Protein AF-A0A7J6R6H9-F1 (afdb_monomer_lite)

pLDDT: mean 94.04, std 6.54, range [59.06, 98.5]

Organism: Perkinsus olseni (NCBI:txid32597)

Radius of gyration: 13.79 Å; chains: 1; bounding box: 28×31×39 Å

InterPro domains:
  IPR044059 Cns1/TTC4, wheel domain [PF18972] (1-100)

Secondary structure (DSSP, 8-state):
-EEEEETTTTEEEEES---TTSBHHHHHHHH-SSTT-STT-TTS---TTSEEEEEEEE-TT-SS-EEEEEES-S-SBHHHHHTT---SSSEEEEEEETT-HHHHHHHHHHS-EEE----

Sequence (119 aa):
PILFLYDSVMQTDWQKSVREDVKLKQIAKDMFPNKGCVPWDTKKEFVYNNFQAYLECYAEESDDTVVMVKLNTLNIRLGKILKGRRLVGMAVFHLVPKTDVATIERFEDENRIEMFQEN

Foldseek 3Di:
DEKEAAQVQRDIDDDPDDDQQDFQLVVLCVVAVFFCPDVSNPVSQSHSQFWWKWKWFADPVDPVAIETETEPDSRDGNCQVCPPTHDDPHIYMYIYGNVPVVSVVVVPVVHHYDYDDRD

Structure (mmCIF, N/CA/C/O backbone):
data_AF-A0A7J6R6H9-F1
#
_entry.id   AF-A0A7J6R6H9-F1
#
loop_
_atom_site.group_PDB
_atom_site.id
_atom_site.type_symbol
_atom_site.label_atom_id
_atom_site.label_alt_id
_atom_site.label_comp_id
_atom_site.label_asym_id
_atom_site.label_entity_id
_atom_site.label_seq_id
_atom_site.pdbx_PDB_ins_code
_atom_site.Cartn_x
_atom_site.Cartn_y
_atom_site.Cartn_z
_atom_site.occupancy
_atom_site.B_iso_or_equiv
_atom_site.auth_seq_id
_atom_site.auth_comp_id
_atom_site.auth_asym_id
_atom_site.auth_atom_id
_atom_site.pdbx_PDB_model_num
ATOM 1 N N . PRO A 1 1 ? -10.931 -7.686 3.886 1.00 94.81 1 PRO A N 1
ATOM 2 C CA . PRO A 1 1 ? -10.570 -7.295 2.500 1.00 94.81 1 PRO A CA 1
ATOM 3 C C . PRO A 1 1 ? -9.503 -6.205 2.560 1.00 94.81 1 PRO A C 1
ATOM 5 O O . PRO A 1 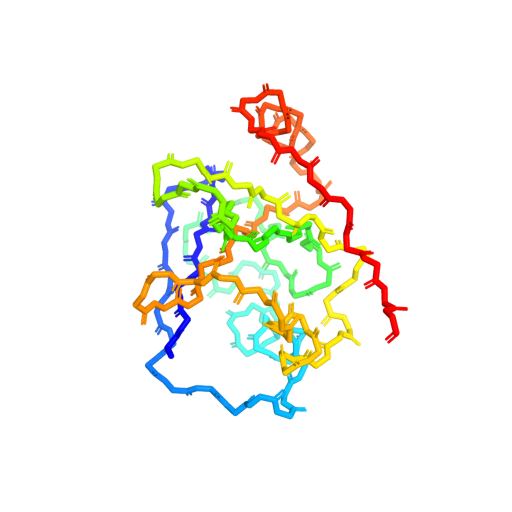1 ? -9.475 -5.472 3.548 1.00 94.81 1 PRO A O 1
ATOM 8 N N . ILE A 1 2 ? -8.641 -6.127 1.549 1.00 97.56 2 ILE A N 1
ATOM 9 C CA . ILE A 1 2 ? -7.609 -5.093 1.458 1.00 97.56 2 ILE A CA 1
ATOM 10 C C . ILE A 1 2 ? -7.647 -4.470 0.067 1.00 97.56 2 ILE A C 1
ATOM 12 O O . ILE A 1 2 ? -7.666 -5.199 -0.925 1.00 97.56 2 ILE A O 1
ATOM 16 N N . LEU A 1 3 ? -7.648 -3.144 0.005 1.00 98.06 3 LEU A N 1
ATOM 17 C CA . LEU A 1 3 ? -7.398 -2.376 -1.207 1.00 98.06 3 LEU A CA 1
ATOM 18 C C . LEU A 1 3 ? -5.978 -1.810 -1.145 1.00 98.06 3 LEU A C 1
ATOM 20 O O . LEU A 1 3 ? -5.588 -1.222 -0.138 1.00 98.06 3 LEU A O 1
ATOM 24 N N . PHE A 1 4 ? -5.208 -2.007 -2.206 1.00 98.31 4 PHE A N 1
ATOM 25 C CA . PHE A 1 4 ? -3.905 -1.388 -2.400 1.00 98.31 4 PHE A CA 1
ATOM 26 C C . PHE A 1 4 ? -4.033 -0.267 -3.421 1.00 98.31 4 PHE A C 1
ATOM 28 O O . PHE A 1 4 ? -4.574 -0.485 -4.503 1.00 98.31 4 PHE A O 1
ATOM 35 N N . LEU A 1 5 ? -3.532 0.912 -3.069 1.00 98.38 5 LEU A N 1
ATOM 36 C CA . LEU A 1 5 ? -3.465 2.089 -3.924 1.00 98.38 5 LEU A CA 1
ATOM 37 C C . LEU A 1 5 ? -1.999 2.364 -4.276 1.00 98.38 5 LEU A C 1
ATOM 39 O O . LEU A 1 5 ? -1.124 2.314 -3.410 1.00 98.38 5 LEU A O 1
ATOM 43 N N . TYR A 1 6 ? -1.735 2.619 -5.556 1.00 97.81 6 TYR A N 1
ATOM 44 C CA . TYR A 1 6 ? -0.407 2.908 -6.095 1.00 97.81 6 TYR A CA 1
ATOM 45 C C . TYR A 1 6 ? -0.361 4.359 -6.583 1.00 97.81 6 TYR A C 1
ATOM 47 O O . TYR A 1 6 ? -0.496 4.630 -7.781 1.00 97.81 6 TYR A O 1
ATOM 55 N N . ASP A 1 7 ? -0.201 5.299 -5.649 1.00 95.94 7 ASP A N 1
ATOM 56 C CA . ASP A 1 7 ? -0.406 6.739 -5.875 1.00 95.94 7 ASP A CA 1
ATOM 57 C C . ASP A 1 7 ? 0.487 7.333 -6.982 1.00 95.94 7 ASP A C 1
ATOM 59 O O . ASP A 1 7 ? 0.078 8.259 -7.682 1.00 95.94 7 ASP A O 1
ATOM 63 N N . SER A 1 8 ? 1.674 6.760 -7.213 1.00 94.50 8 SER A N 1
ATOM 64 C CA . SER A 1 8 ? 2.599 7.180 -8.280 1.00 94.50 8 SER A CA 1
ATOM 65 C C . SER A 1 8 ? 2.076 6.938 -9.700 1.00 94.50 8 SER A C 1
ATOM 67 O O . SER A 1 8 ? 2.564 7.548 -10.650 1.00 94.50 8 SER A O 1
ATOM 69 N N . VAL A 1 9 ? 1.148 5.992 -9.873 1.00 95.88 9 VAL A N 1
ATOM 70 C CA . VAL A 1 9 ? 0.752 5.465 -11.194 1.00 95.88 9 VAL A CA 1
ATOM 71 C C . VAL A 1 9 ? -0.760 5.307 -11.362 1.00 95.88 9 VAL A C 1
ATOM 73 O O . VAL A 1 9 ? -1.208 4.803 -12.391 1.00 95.88 9 VAL A O 1
ATOM 76 N N . MET A 1 10 ? -1.554 5.736 -10.374 1.00 94.50 10 MET A N 1
ATOM 77 C CA . MET A 1 10 ? -3.021 5.655 -10.387 1.00 94.50 10 MET A CA 1
ATOM 78 C C . MET A 1 10 ? -3.542 4.239 -10.692 1.00 94.50 10 MET A C 1
ATOM 80 O O . MET A 1 10 ? -4.483 4.056 -11.463 1.00 94.50 10 MET A O 1
ATOM 84 N N . GLN A 1 11 ? -2.899 3.226 -10.114 1.00 97.69 11 GLN A N 1
ATOM 85 C CA . GLN A 1 11 ? -3.328 1.829 -10.201 1.00 97.69 11 GLN A CA 1
ATOM 86 C C . GLN A 1 11 ? -3.793 1.335 -8.835 1.00 97.69 11 GLN A C 1
ATOM 88 O O . GLN A 1 11 ? -3.443 1.913 -7.803 1.00 97.69 11 GLN A O 1
ATOM 93 N N . THR A 1 12 ? -4.566 0.253 -8.833 1.00 97.56 12 THR A N 1
ATOM 94 C CA . THR A 1 12 ? -5.062 -0.371 -7.608 1.00 97.56 12 THR A CA 1
ATOM 95 C C . THR A 1 12 ? -5.074 -1.889 -7.732 1.00 97.56 12 THR A C 1
ATOM 97 O O . THR A 1 12 ? -5.206 -2.425 -8.830 1.00 97.56 12 THR A O 1
ATOM 100 N N . ASP A 1 13 ? -4.968 -2.577 -6.597 1.00 97.19 13 ASP A N 1
ATOM 101 C CA . ASP A 1 13 ? -5.179 -4.022 -6.498 1.00 97.19 13 ASP A CA 1
ATOM 102 C C . ASP A 1 13 ? -6.094 -4.348 -5.322 1.00 97.19 13 ASP A C 1
ATOM 104 O O . ASP A 1 13 ? -6.002 -3.757 -4.244 1.00 97.19 13 ASP A O 1
ATOM 108 N N . TRP A 1 14 ? -6.967 -5.335 -5.506 1.00 96.69 14 TRP A N 1
ATOM 109 C CA . TRP A 1 14 ? -7.906 -5.765 -4.476 1.00 96.69 14 TRP A CA 1
ATOM 110 C C . TRP A 1 14 ? -7.631 -7.195 -4.020 1.00 96.69 14 TRP A C 1
ATOM 112 O O . TRP A 1 14 ? -7.709 -8.150 -4.793 1.00 96.69 14 TRP A O 1
ATOM 122 N N . GLN A 1 15 ? -7.386 -7.355 -2.721 1.00 96.44 15 GLN A N 1
ATOM 123 C CA . GLN A 1 15 ? -7.283 -8.650 -2.063 1.00 96.44 15 GLN A CA 1
ATOM 124 C C . GLN A 1 15 ? -8.576 -8.946 -1.302 1.00 96.44 15 GLN A C 1
ATOM 126 O O . GLN A 1 15 ? -8.837 -8.415 -0.215 1.00 96.44 15 GLN A O 1
ATOM 131 N N . LYS A 1 16 ? -9.391 -9.846 -1.863 1.00 94.69 16 LYS A N 1
ATOM 132 C CA . LYS A 1 16 ? -10.708 -10.207 -1.315 1.00 94.69 16 LYS A CA 1
ATOM 133 C C . LYS A 1 16 ? -10.634 -10.689 0.136 1.00 94.69 16 LYS A C 1
ATOM 135 O O . LYS A 1 16 ? -11.441 -10.274 0.967 1.00 94.69 16 LYS A O 1
ATOM 140 N N . SER A 1 17 ? -9.673 -11.557 0.444 1.00 94.88 17 SER A N 1
ATOM 141 C CA . SER A 1 17 ? -9.519 -12.160 1.766 1.00 94.88 17 SER A CA 1
ATOM 142 C C . SER A 1 17 ? -8.052 -12.422 2.067 1.00 94.88 17 SER A C 1
ATOM 144 O O . SER A 1 17 ? -7.389 -13.145 1.330 1.00 94.88 17 SER A O 1
ATOM 146 N N . VAL A 1 18 ? -7.566 -11.865 3.174 1.00 95.31 18 VAL A N 1
ATOM 147 C CA . VAL A 1 18 ? -6.197 -12.058 3.655 1.00 95.31 18 VAL A CA 1
ATOM 148 C C . VAL A 1 18 ? -6.253 -12.373 5.140 1.00 95.31 18 VAL A C 1
ATOM 150 O O . VAL A 1 18 ? -7.009 -11.749 5.881 1.00 95.31 18 VAL A O 1
ATOM 153 N N . ARG A 1 19 ? -5.464 -13.357 5.572 1.00 96.38 19 ARG A N 1
ATOM 154 C CA . ARG A 1 19 ? -5.372 -13.726 6.984 1.00 96.38 19 ARG A CA 1
ATOM 155 C C . ARG A 1 19 ? -4.530 -12.703 7.743 1.00 96.38 19 ARG A C 1
ATOM 157 O O . ARG A 1 19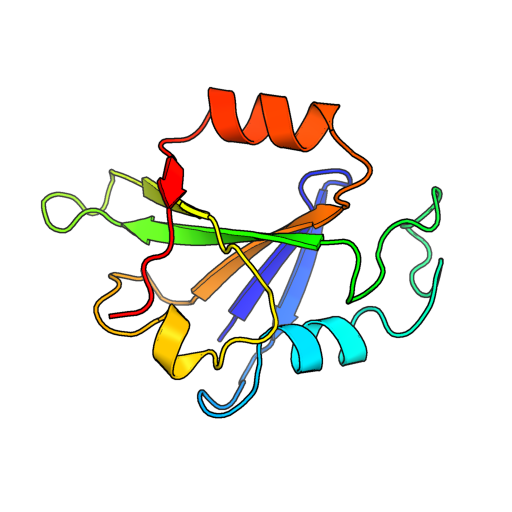 ? -3.486 -12.270 7.261 1.00 96.38 19 ARG A O 1
ATOM 164 N N . GLU A 1 20 ? -4.948 -12.360 8.954 1.00 95.50 20 GLU A N 1
ATOM 165 C CA . GLU A 1 20 ? -4.265 -11.357 9.780 1.00 95.50 20 GLU A CA 1
ATOM 166 C C . GLU A 1 20 ? -2.874 -11.795 10.280 1.00 95.50 20 GLU A C 1
ATOM 168 O O . GLU A 1 20 ? -2.043 -10.959 10.641 1.00 95.50 20 GLU A O 1
ATOM 173 N N . ASP A 1 21 ? -2.589 -13.099 10.291 1.00 97.25 21 ASP A N 1
ATOM 174 C CA . ASP A 1 21 ? -1.294 -13.660 10.692 1.00 97.25 21 ASP A CA 1
ATOM 175 C C . ASP A 1 21 ? -0.192 -13.473 9.632 1.00 97.25 21 ASP A C 1
ATOM 177 O O . ASP A 1 21 ? 0.998 -13.630 9.938 1.00 97.25 21 ASP A O 1
ATOM 181 N N . VAL A 1 22 ? -0.576 -13.101 8.407 1.00 97.31 22 VAL A N 1
ATOM 182 C CA . VAL A 1 22 ? 0.316 -12.844 7.273 1.00 97.31 22 VAL A CA 1
ATOM 183 C C . VAL A 1 22 ? 0.997 -11.488 7.432 1.00 97.31 22 VAL A C 1
ATOM 185 O O . VAL A 1 22 ? 0.421 -10.515 7.924 1.00 97.31 22 VAL A O 1
ATOM 188 N N . LYS A 1 23 ? 2.263 -11.414 7.015 1.00 97.75 23 LYS A N 1
ATOM 189 C CA . LYS A 1 23 ? 3.007 -10.150 6.986 1.00 97.75 23 LYS A CA 1
ATOM 190 C C . LYS A 1 23 ? 2.663 -9.348 5.741 1.00 97.75 23 LYS A C 1
ATOM 192 O O . LYS A 1 23 ? 2.616 -9.917 4.654 1.00 97.75 23 LYS A O 1
ATOM 197 N N . LEU A 1 24 ? 2.577 -8.025 5.860 1.00 97.31 24 LEU A N 1
ATOM 198 C CA . LEU A 1 24 ? 2.331 -7.153 4.706 1.00 97.31 24 LEU A CA 1
ATOM 199 C C . LEU A 1 24 ? 3.370 -7.364 3.585 1.00 97.31 24 LEU A C 1
ATOM 201 O O . LEU A 1 24 ? 3.027 -7.421 2.408 1.00 97.31 24 LEU A O 1
ATOM 205 N N . LYS A 1 25 ? 4.633 -7.616 3.954 1.00 97.62 25 LYS A N 1
ATOM 206 C CA . LYS A 1 25 ? 5.721 -7.966 3.027 1.00 97.62 25 LYS A CA 1
ATOM 207 C C . LYS A 1 25 ? 5.456 -9.234 2.208 1.00 97.62 25 LYS A C 1
ATOM 209 O O . LYS A 1 25 ? 5.940 -9.319 1.087 1.00 97.62 25 LYS A O 1
ATOM 214 N N . GLN A 1 26 ? 4.764 -10.230 2.766 1.00 97.75 26 GLN A N 1
ATOM 215 C CA . GLN A 1 26 ? 4.442 -11.466 2.039 1.00 97.75 26 GLN A CA 1
ATOM 216 C C . GLN A 1 26 ? 3.430 -11.169 0.932 1.00 97.75 26 GLN A C 1
ATOM 218 O O . GLN A 1 26 ? 3.686 -11.510 -0.212 1.00 97.75 26 GLN A O 1
ATOM 223 N N . ILE A 1 27 ? 2.385 -10.403 1.245 1.00 97.00 27 ILE A N 1
ATOM 224 C CA . ILE A 1 27 ? 1.374 -9.969 0.269 1.00 97.00 27 ILE A CA 1
ATOM 225 C C . ILE A 1 27 ? 2.029 -9.129 -0.833 1.00 97.00 27 ILE A C 1
ATOM 227 O O . ILE A 1 27 ? 1.837 -9.388 -2.015 1.00 97.00 27 ILE A O 1
ATOM 231 N N . ALA A 1 28 ? 2.877 -8.167 -0.454 1.00 97.00 28 ALA A N 1
ATOM 232 C CA . ALA A 1 28 ? 3.619 -7.353 -1.415 1.00 97.00 28 ALA A CA 1
ATOM 233 C C . ALA A 1 28 ? 4.558 -8.189 -2.300 1.00 97.00 28 ALA A C 1
ATOM 235 O O . ALA A 1 28 ? 4.772 -7.835 -3.453 1.00 97.00 28 ALA A O 1
ATOM 236 N N . LYS A 1 29 ? 5.121 -9.290 -1.783 1.00 97.31 29 LYS A N 1
ATOM 237 C CA . LYS A 1 29 ? 5.961 -10.216 -2.556 1.00 97.31 29 LYS A CA 1
ATOM 238 C C . LYS A 1 29 ? 5.150 -11.018 -3.564 1.00 97.31 29 LYS A C 1
ATOM 240 O O . LYS A 1 29 ? 5.653 -11.252 -4.656 1.00 97.31 29 LYS A O 1
ATOM 245 N N . ASP A 1 30 ? 3.932 -11.404 -3.211 1.00 95.94 30 ASP A N 1
ATOM 246 C CA . ASP A 1 30 ? 3.044 -12.128 -4.118 1.00 95.94 30 ASP A CA 1
ATOM 247 C C . ASP A 1 30 ? 2.559 -11.216 -5.260 1.00 95.94 30 ASP A C 1
ATOM 249 O O . ASP A 1 30 ? 2.499 -11.658 -6.404 1.00 95.94 30 ASP A O 1
ATOM 253 N N . MET A 1 31 ? 2.297 -9.932 -4.975 1.00 96.06 31 MET A N 1
ATOM 254 C CA . MET A 1 31 ? 1.903 -8.933 -5.985 1.00 96.06 31 MET A CA 1
ATOM 255 C C . MET A 1 31 ? 3.089 -8.435 -6.832 1.00 96.06 31 MET A C 1
ATOM 257 O O . MET A 1 31 ? 2.963 -8.286 -8.043 1.00 96.06 31 MET A O 1
ATOM 261 N N . PHE A 1 32 ? 4.254 -8.208 -6.211 1.00 97.06 32 PHE A N 1
ATOM 262 C CA . PHE A 1 32 ? 5.443 -7.619 -6.844 1.00 97.06 32 PHE A CA 1
ATOM 263 C C . PHE A 1 32 ? 6.719 -8.446 -6.596 1.00 97.06 32 PHE A C 1
ATOM 265 O O . PHE A 1 32 ? 7.645 -7.986 -5.906 1.00 97.06 32 PHE A O 1
ATOM 272 N N . PRO A 1 33 ? 6.802 -9.680 -7.136 1.00 95.31 33 PRO A N 1
ATOM 273 C CA . PRO A 1 33 ? 7.904 -10.605 -6.858 1.00 95.31 33 PRO A CA 1
ATOM 274 C C . PRO A 1 33 ? 9.243 -10.151 -7.453 1.00 95.31 33 PRO A C 1
ATOM 276 O O . PRO A 1 33 ? 10.303 -10.420 -6.880 1.00 95.31 33 PRO A O 1
ATOM 279 N N . ASN A 1 34 ? 9.206 -9.450 -8.588 1.00 93.81 34 ASN A N 1
ATOM 280 C CA . ASN A 1 34 ? 10.375 -8.956 -9.307 1.00 93.81 34 ASN A CA 1
ATOM 281 C C . ASN A 1 34 ? 10.080 -7.629 -10.018 1.00 93.81 34 ASN A C 1
ATOM 283 O O . ASN A 1 34 ? 8.932 -7.269 -10.259 1.00 93.81 34 ASN A O 1
ATOM 287 N N . LYS A 1 35 ? 11.152 -6.925 -10.389 1.00 93.44 35 LYS A N 1
ATOM 288 C CA . LYS A 1 35 ? 11.106 -5.663 -11.139 1.00 93.44 35 LYS A CA 1
ATOM 289 C C . LYS A 1 35 ? 10.329 -5.807 -12.448 1.00 93.44 35 LYS A C 1
ATOM 291 O O . LYS A 1 35 ? 10.598 -6.752 -13.194 1.00 93.44 35 LYS A O 1
ATOM 296 N N . GLY A 1 36 ? 9.438 -4.854 -12.738 1.00 91.75 36 GLY A N 1
ATOM 297 C CA . GLY A 1 36 ? 8.679 -4.805 -13.992 1.00 91.75 36 GLY A CA 1
ATOM 298 C C . GLY A 1 36 ? 7.763 -6.011 -14.212 1.00 91.75 36 GLY A C 1
ATOM 299 O O . GLY A 1 36 ? 7.547 -6.404 -15.355 1.00 91.75 36 GLY A O 1
ATOM 300 N N . CYS A 1 37 ? 7.282 -6.646 -13.137 1.00 94.31 37 CYS A N 1
ATOM 301 C CA . CYS A 1 37 ? 6.354 -7.778 -13.226 1.00 94.31 37 CYS A CA 1
ATOM 302 C C . CYS A 1 37 ? 4.957 -7.379 -13.730 1.00 94.31 37 CYS A C 1
ATOM 304 O O . CYS A 1 37 ? 4.220 -8.236 -14.211 1.00 94.31 37 CYS A O 1
ATOM 306 N N . VAL A 1 38 ? 4.619 -6.090 -13.665 1.00 94.12 38 VAL A N 1
ATOM 307 C CA . VAL A 1 38 ? 3.364 -5.516 -14.157 1.00 94.12 38 VAL A CA 1
ATOM 308 C C . VAL A 1 38 ? 3.641 -4.535 -15.303 1.00 94.12 38 VAL A C 1
ATOM 310 O O . VAL A 1 38 ? 4.637 -3.809 -15.263 1.00 94.12 38 VAL A O 1
ATOM 313 N N . PRO A 1 39 ? 2.780 -4.478 -16.33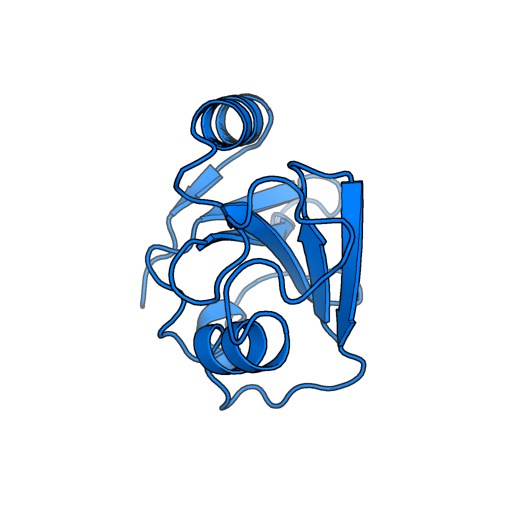5 1.00 95.06 39 PRO A N 1
ATOM 314 C CA . PRO A 1 39 ? 3.046 -3.705 -17.553 1.00 95.06 39 PRO A CA 1
ATOM 315 C C . PRO A 1 39 ? 3.033 -2.187 -17.333 1.00 95.06 39 PRO A C 1
ATOM 317 O O . PRO A 1 39 ? 3.647 -1.450 -18.101 1.00 95.06 39 PRO A O 1
ATOM 320 N N . TRP A 1 40 ? 2.345 -1.716 -16.293 1.00 95.44 40 TRP A N 1
ATOM 321 C CA . TRP A 1 40 ? 2.262 -0.299 -15.944 1.00 95.44 40 TRP A CA 1
ATOM 322 C C . TRP A 1 40 ? 3.476 0.205 -15.141 1.00 95.44 40 TRP A C 1
ATOM 324 O O . TRP A 1 40 ? 3.688 1.413 -15.055 1.00 95.44 40 TRP A O 1
ATOM 334 N N . ASP A 1 41 ? 4.319 -0.687 -14.604 1.00 95.38 41 ASP A N 1
ATOM 335 C CA . ASP A 1 41 ? 5.556 -0.334 -13.891 1.00 95.38 41 ASP A CA 1
ATOM 336 C C . ASP A 1 41 ? 6.696 -0.044 -14.884 1.00 95.38 41 ASP A C 1
ATOM 338 O O . ASP A 1 41 ? 7.669 -0.791 -15.023 1.00 95.38 41 ASP A O 1
ATOM 342 N N . THR A 1 42 ? 6.563 1.065 -15.612 1.00 93.38 42 THR A N 1
ATOM 343 C CA . THR A 1 42 ? 7.521 1.479 -16.652 1.00 93.38 42 THR A CA 1
ATOM 344 C C . THR A 1 42 ? 8.919 1.766 -16.093 1.00 93.38 42 THR A C 1
ATOM 346 O O . THR A 1 42 ? 9.917 1.493 -16.764 1.00 93.38 42 THR A O 1
ATOM 349 N N . LYS A 1 43 ? 9.004 2.260 -14.850 1.00 94.38 43 LYS A N 1
ATOM 350 C CA . LYS A 1 43 ? 10.264 2.557 -14.146 1.00 94.38 43 LYS A CA 1
ATOM 351 C C . LYS A 1 43 ? 10.884 1.333 -13.459 1.00 94.38 43 LYS A C 1
ATOM 353 O O . LYS A 1 43 ? 12.054 1.381 -13.080 1.00 94.38 43 LYS A O 1
ATOM 358 N N . LYS A 1 44 ? 10.152 0.218 -13.359 1.00 95.81 44 LYS A N 1
ATOM 359 C CA . LYS A 1 44 ? 10.583 -1.036 -12.718 1.00 95.81 44 LYS A CA 1
ATOM 360 C C . LYS A 1 44 ? 10.879 -0.882 -11.218 1.00 95.81 44 LYS A C 1
ATOM 362 O O . LYS A 1 44 ? 11.821 -1.496 -10.701 1.00 95.81 44 LYS A O 1
ATOM 367 N N . GLU A 1 45 ? 10.107 -0.040 -10.537 1.00 95.69 45 GLU A N 1
ATOM 368 C CA . GLU A 1 45 ? 10.317 0.360 -9.138 1.00 95.69 45 GLU A CA 1
ATOM 369 C C . GLU A 1 45 ? 9.399 -0.374 -8.156 1.00 95.69 45 GLU A C 1
ATOM 371 O O . GLU A 1 45 ? 9.696 -0.420 -6.957 1.00 95.69 45 GLU A O 1
ATOM 376 N N . PHE A 1 46 ? 8.326 -0.997 -8.650 1.00 96.50 46 PHE A N 1
ATOM 377 C CA . PHE A 1 46 ? 7.365 -1.727 -7.831 1.00 96.50 46 PHE A CA 1
ATOM 378 C C . PHE A 1 46 ? 7.918 -3.115 -7.501 1.00 96.50 46 PHE A C 1
ATOM 380 O O . PHE A 1 46 ? 7.785 -4.082 -8.250 1.00 96.50 46 PHE A O 1
ATOM 387 N N . VAL A 1 47 ? 8.595 -3.201 -6.355 1.00 95.50 47 VAL A N 1
ATOM 388 C CA . VAL A 1 47 ? 9.182 -4.430 -5.808 1.00 95.50 47 VAL A CA 1
ATOM 389 C C . VAL A 1 47 ? 8.871 -4.492 -4.322 1.00 95.50 47 VAL A C 1
ATOM 391 O O . VAL A 1 47 ? 9.005 -3.498 -3.616 1.00 95.50 47 VAL A O 1
ATOM 394 N N . TYR A 1 48 ? 8.525 -5.671 -3.809 1.00 94.31 48 TYR A N 1
ATOM 395 C CA . TYR A 1 48 ? 8.064 -5.884 -2.428 1.00 94.31 48 TYR A CA 1
ATOM 396 C C . TYR A 1 48 ? 8.953 -5.338 -1.293 1.00 94.31 48 TYR A C 1
ATOM 398 O O . TYR A 1 48 ? 8.505 -5.235 -0.151 1.00 94.31 48 TYR A O 1
ATOM 406 N N . ASN A 1 49 ? 10.232 -5.058 -1.549 1.00 93.25 49 ASN A N 1
ATOM 407 C CA . ASN A 1 49 ? 11.168 -4.484 -0.579 1.00 93.25 49 ASN A CA 1
ATOM 408 C C . ASN A 1 49 ? 11.392 -2.971 -0.763 1.00 93.25 49 ASN A C 1
ATOM 410 O O . ASN A 1 49 ? 12.101 -2.372 0.046 1.00 93.25 49 ASN A O 1
ATOM 414 N N . ASN A 1 50 ? 10.783 -2.371 -1.783 1.00 95.50 50 ASN A N 1
ATOM 415 C CA . ASN A 1 50 ? 10.963 -0.987 -2.200 1.00 95.50 50 ASN A CA 1
ATOM 416 C C . ASN A 1 50 ? 9.714 -0.128 -1.962 1.00 95.50 50 ASN A C 1
ATOM 418 O O . ASN A 1 50 ? 9.502 0.826 -2.688 1.00 95.50 50 ASN A O 1
ATOM 422 N N . PHE A 1 51 ? 8.885 -0.423 -0.959 1.00 97.50 51 PHE A N 1
ATOM 423 C CA . PHE A 1 51 ? 7.694 0.385 -0.672 1.00 97.50 51 PHE A CA 1
ATOM 424 C C . PHE A 1 51 ? 7.808 1.149 0.644 1.00 97.50 51 PHE A C 1
ATOM 426 O O . PHE A 1 51 ? 8.219 0.588 1.667 1.00 97.50 51 PHE A O 1
ATOM 433 N N . GLN A 1 52 ? 7.404 2.413 0.613 1.00 98.06 52 GLN A N 1
ATOM 434 C CA . GLN A 1 52 ? 6.838 3.112 1.754 1.00 98.06 52 GLN A CA 1
ATOM 435 C C . GLN A 1 52 ? 5.336 2.809 1.776 1.00 98.06 52 GLN A C 1
ATOM 437 O O . GLN A 1 52 ? 4.680 2.847 0.736 1.00 98.06 52 GLN A O 1
ATOM 442 N N . ALA A 1 53 ? 4.810 2.449 2.945 1.00 98.25 53 ALA A N 1
ATOM 443 C CA . ALA A 1 53 ? 3.403 2.104 3.103 1.00 98.25 53 ALA A CA 1
ATOM 444 C C . ALA A 1 53 ? 2.718 3.003 4.123 1.00 98.25 53 ALA A C 1
ATOM 446 O O . ALA A 1 53 ? 3.312 3.328 5.157 1.00 98.25 53 ALA A O 1
ATOM 447 N N . TYR A 1 54 ? 1.459 3.317 3.846 1.00 98.38 54 TYR A N 1
ATOM 448 C CA . TYR A 1 54 ? 0.556 4.022 4.745 1.00 98.38 54 TYR A CA 1
ATOM 449 C C . TYR A 1 54 ? -0.752 3.243 4.834 1.00 98.38 54 TYR A C 1
ATOM 451 O O . TYR A 1 54 ? -1.234 2.738 3.822 1.00 98.38 54 TYR A O 1
ATOM 459 N N . LEU A 1 55 ? -1.301 3.114 6.037 1.00 98.00 55 LEU A N 1
ATOM 460 C CA . LEU A 1 55 ? -2.650 2.598 6.255 1.00 98.00 55 LEU A CA 1
ATOM 461 C C . LEU A 1 55 ? -3.604 3.777 6.433 1.00 98.00 55 LEU A C 1
ATOM 463 O O . LEU A 1 55 ? -3.406 4.579 7.345 1.00 98.00 55 LEU A O 1
ATOM 467 N N . GLU A 1 56 ? -4.656 3.830 5.625 1.00 96.94 56 GLU A N 1
ATOM 468 C CA . GLU A 1 56 ? -5.761 4.764 5.828 1.00 96.94 56 GLU A CA 1
ATOM 469 C C . GLU A 1 56 ? -6.563 4.352 7.071 1.00 96.94 56 GLU A C 1
ATOM 471 O O . GLU A 1 56 ? -7.067 3.228 7.166 1.00 96.94 56 GLU A O 1
ATOM 476 N N . CYS A 1 57 ? -6.644 5.251 8.047 1.00 94.94 57 CYS A N 1
ATOM 477 C CA . CYS A 1 57 ? -7.434 5.104 9.265 1.00 94.94 57 CYS A CA 1
ATOM 478 C C . CYS A 1 57 ? -8.374 6.296 9.429 1.00 94.94 57 CYS A C 1
ATOM 480 O O . CYS A 1 57 ? -8.166 7.355 8.844 1.00 94.94 57 CYS A O 1
ATOM 482 N N . TYR A 1 58 ? -9.363 6.141 10.301 1.00 90.69 58 TYR A N 1
ATOM 483 C CA . TYR A 1 58 ? -10.305 7.200 10.647 1.00 90.69 58 TYR A CA 1
ATOM 484 C C . TYR A 1 58 ? -10.116 7.608 12.105 1.00 90.69 58 TYR A C 1
ATOM 486 O O . TYR A 1 58 ? -9.847 6.760 12.963 1.00 90.69 58 TYR A O 1
ATOM 494 N N . ALA A 1 59 ? -10.237 8.902 12.396 1.00 83.38 59 ALA A N 1
ATOM 495 C CA . ALA A 1 59 ? -10.153 9.400 13.762 1.00 83.38 59 ALA A CA 1
ATOM 496 C C . ALA A 1 59 ? -11.289 8.822 14.631 1.00 83.38 59 ALA A C 1
ATOM 498 O O . ALA A 1 59 ? -12.403 8.568 14.169 1.00 83.38 59 ALA A O 1
ATOM 499 N N . GLU A 1 60 ? -11.035 8.625 15.926 1.00 74.56 60 GLU A N 1
ATOM 500 C CA . GLU A 1 60 ? -12.081 8.153 16.847 1.00 74.56 60 GLU A CA 1
ATOM 501 C C . GLU A 1 60 ? -13.248 9.149 16.939 1.00 74.56 60 GLU A C 1
ATOM 503 O O . GLU A 1 60 ? -14.407 8.750 17.039 1.00 74.56 60 GLU A O 1
ATOM 508 N N . GLU A 1 61 ? -12.945 10.441 16.821 1.00 73.06 61 GLU A N 1
ATOM 509 C CA . GLU A 1 61 ? -13.905 11.534 16.987 1.00 73.06 61 GLU A CA 1
ATOM 510 C C . GLU A 1 61 ? -14.750 11.821 15.732 1.00 73.06 61 GLU A C 1
ATOM 512 O O . GLU A 1 61 ? -15.756 12.519 15.832 1.00 73.06 61 GLU A O 1
ATOM 517 N N . SER A 1 62 ? -14.370 11.308 14.553 1.00 74.12 62 SER A N 1
ATOM 518 C CA . SER A 1 62 ? -15.057 11.609 13.289 1.00 74.12 62 SER A CA 1
ATOM 519 C C . SER A 1 62 ? -14.798 10.552 12.213 1.00 74.12 62 SER A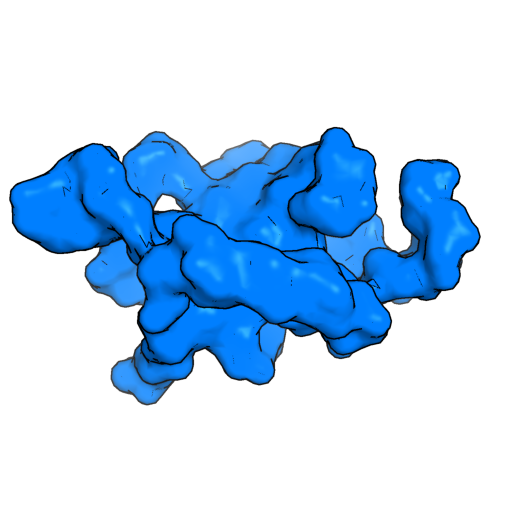 C 1
ATOM 521 O O . SER A 1 62 ? -13.651 10.178 11.974 1.00 74.12 62 SER A O 1
ATOM 523 N N . ASP A 1 63 ? -15.861 10.136 11.517 1.00 69.19 63 ASP A N 1
ATOM 524 C CA . ASP A 1 63 ? -15.779 9.304 10.305 1.00 69.19 63 ASP A CA 1
ATOM 525 C C . ASP A 1 63 ? -15.307 10.085 9.065 1.00 69.19 63 ASP A C 1
ATOM 527 O O . ASP A 1 63 ? -14.975 9.474 8.057 1.00 69.19 63 ASP A O 1
ATOM 531 N N . ASP A 1 64 ? -15.230 11.416 9.134 1.00 77.81 64 ASP A N 1
ATOM 532 C CA . ASP A 1 64 ? -14.782 12.250 8.011 1.00 77.81 64 ASP A CA 1
ATOM 533 C C . ASP A 1 64 ? -13.290 12.605 8.104 1.00 77.81 64 ASP A C 1
ATOM 535 O O . ASP A 1 64 ? -12.682 13.067 7.137 1.00 77.81 64 ASP A O 1
ATOM 539 N N . THR A 1 65 ? -12.673 12.400 9.273 1.00 85.06 65 THR A N 1
ATOM 540 C CA . THR A 1 65 ? -11.266 12.749 9.492 1.00 85.06 65 THR A CA 1
ATOM 541 C C . THR A 1 65 ? -10.377 11.541 9.234 1.00 85.06 65 THR A C 1
ATOM 543 O O . THR A 1 65 ? -10.204 10.682 10.102 1.00 85.06 65 THR A O 1
ATOM 546 N N . VAL A 1 66 ? -9.770 11.513 8.050 1.00 91.88 66 VAL A N 1
ATOM 547 C CA . VAL A 1 66 ? -8.794 10.494 7.650 1.00 91.88 66 VAL A CA 1
ATOM 548 C C . VAL A 1 66 ? -7.411 10.798 8.235 1.00 91.88 66 VAL A C 1
ATOM 550 O O . VAL A 1 66 ? -6.957 11.943 8.277 1.00 91.88 66 VAL A O 1
ATOM 553 N N . VAL A 1 67 ? -6.730 9.748 8.686 1.00 94.44 67 VAL A N 1
ATOM 554 C CA . VAL A 1 67 ? -5.358 9.768 9.191 1.00 94.44 67 VAL A CA 1
ATOM 555 C C . VAL A 1 67 ? -4.562 8.664 8.506 1.00 94.44 67 VAL A C 1
ATOM 557 O O . VAL A 1 67 ? -4.968 7.502 8.506 1.00 94.44 67 VAL A O 1
ATOM 560 N N . MET A 1 68 ? -3.394 9.008 7.971 1.00 96.94 68 MET A N 1
ATOM 561 C CA . MET A 1 68 ? -2.506 8.062 7.302 1.00 96.94 68 MET A CA 1
ATOM 562 C C . MET A 1 68 ? -1.455 7.541 8.279 1.00 96.94 68 MET A C 1
ATOM 564 O O . MET A 1 68 ? -0.546 8.260 8.695 1.00 96.94 68 MET A O 1
ATOM 568 N N . VAL A 1 69 ? -1.544 6.262 8.634 1.00 97.06 69 VAL A N 1
ATOM 569 C CA . VAL A 1 69 ? -0.578 5.616 9.527 1.00 97.06 69 VAL A CA 1
ATOM 570 C C . VAL A 1 69 ? 0.612 5.114 8.712 1.00 97.06 69 VAL A C 1
ATOM 572 O O . VAL A 1 69 ? 0.544 4.069 8.061 1.00 97.06 69 VAL A O 1
ATOM 575 N N . LYS A 1 70 ? 1.724 5.848 8.763 1.00 97.88 70 LYS A N 1
ATOM 576 C CA . LYS A 1 70 ? 2.985 5.510 8.099 1.00 97.88 70 LYS A CA 1
ATOM 577 C C . LYS A 1 70 ? 3.632 4.295 8.755 1.00 97.88 70 LYS A C 1
ATOM 579 O O . LYS A 1 70 ? 3.938 4.292 9.950 1.00 97.88 70 LYS A O 1
ATOM 584 N N . LEU A 1 71 ? 3.893 3.261 7.961 1.00 97.12 71 LEU A N 1
ATOM 585 C CA . LEU A 1 71 ? 4.581 2.056 8.413 1.00 97.12 71 LEU A CA 1
ATOM 586 C C . LEU A 1 71 ? 6.096 2.198 8.244 1.00 97.12 71 LEU A C 1
ATOM 588 O O . LEU A 1 71 ? 6.589 2.496 7.157 1.00 97.12 71 LEU A O 1
ATOM 592 N N . ASN A 1 72 ? 6.851 1.873 9.294 1.00 93.50 72 ASN A N 1
ATOM 593 C CA . ASN A 1 72 ? 8.320 1.874 9.245 1.00 93.50 72 ASN A CA 1
ATOM 594 C C . ASN A 1 72 ? 8.888 0.664 8.482 1.00 93.50 72 ASN A C 1
ATOM 596 O O . ASN A 1 72 ? 10.031 0.666 8.024 1.00 93.50 72 ASN A O 1
ATOM 600 N N . THR A 1 73 ? 8.105 -0.410 8.358 1.00 94.56 73 THR A N 1
ATOM 601 C CA . THR A 1 73 ? 8.496 -1.633 7.654 1.00 94.56 73 THR A CA 1
ATOM 602 C C . THR A 1 73 ? 7.277 -2.458 7.262 1.00 94.56 73 THR A C 1
ATOM 604 O O . THR A 1 73 ? 6.286 -2.509 7.984 1.00 94.56 73 THR A O 1
ATOM 607 N N . LEU A 1 74 ? 7.374 -3.179 6.142 1.00 96.25 74 LEU A N 1
ATOM 608 C CA . LEU A 1 74 ? 6.358 -4.152 5.726 1.00 96.25 74 LEU A CA 1
ATOM 609 C C . LEU A 1 74 ? 6.481 -5.496 6.460 1.00 96.25 74 LEU A C 1
ATOM 611 O O . LEU A 1 74 ? 5.641 -6.381 6.301 1.00 96.25 74 LEU A O 1
ATOM 615 N N . ASN A 1 75 ? 7.545 -5.709 7.239 1.00 96.25 75 ASN A N 1
ATOM 616 C CA . ASN A 1 75 ? 7.806 -6.980 7.924 1.00 96.25 75 ASN A CA 1
ATOM 617 C C . ASN A 1 75 ? 6.957 -7.167 9.203 1.00 96.25 75 ASN A C 1
ATOM 619 O O . ASN A 1 75 ? 7.402 -7.821 10.144 1.00 96.25 75 ASN A O 1
ATOM 623 N N . ILE A 1 76 ? 5.743 -6.614 9.231 1.00 95.44 76 ILE A N 1
ATOM 624 C CA . ILE A 1 76 ? 4.800 -6.647 10.355 1.00 95.44 76 ILE A CA 1
ATOM 625 C C . ILE A 1 76 ? 3.568 -7.448 9.928 1.00 95.44 76 ILE A C 1
ATOM 627 O O . ILE A 1 76 ? 3.168 -7.416 8.761 1.00 95.44 76 ILE A O 1
ATOM 631 N N . ARG A 1 77 ? 2.994 -8.212 10.863 1.00 97.25 77 ARG A N 1
ATOM 632 C CA . ARG A 1 77 ? 1.737 -8.943 10.643 1.00 97.25 77 ARG A CA 1
ATOM 633 C C . ARG A 1 77 ? 0.572 -7.971 10.504 1.00 97.25 77 ARG A C 1
ATOM 635 O O . ARG A 1 77 ? 0.491 -7.021 11.279 1.00 97.25 77 ARG A O 1
ATOM 642 N N . LEU A 1 78 ? -0.349 -8.255 9.589 1.00 96.31 78 LEU A N 1
ATOM 643 C CA . LEU A 1 78 ? -1.546 -7.440 9.386 1.00 96.31 78 LEU A CA 1
ATOM 644 C C . LEU A 1 78 ? -2.332 -7.238 10.681 1.00 96.31 78 LEU A C 1
ATOM 646 O O . LEU A 1 78 ? -2.637 -6.105 11.022 1.00 96.31 78 LEU A O 1
ATOM 650 N N . GLY A 1 79 ? -2.562 -8.294 11.464 1.00 95.94 79 GLY A N 1
ATOM 651 C CA . GLY A 1 79 ? -3.299 -8.188 12.725 1.00 95.94 79 GLY A CA 1
ATOM 652 C C . GLY A 1 79 ? -2.664 -7.212 13.719 1.00 95.94 79 GLY A C 1
ATOM 653 O O . GLY A 1 79 ? -3.376 -6.561 14.469 1.00 95.94 79 GLY A O 1
ATOM 654 N N . LYS A 1 80 ? -1.333 -7.039 13.697 1.00 96.12 80 LYS A N 1
ATOM 655 C CA . LYS A 1 80 ? -0.655 -6.011 14.507 1.00 96.12 80 LYS A CA 1
ATOM 656 C C . LYS A 1 80 ? -0.855 -4.606 13.944 1.00 96.12 80 LYS A C 1
ATOM 658 O O . LYS A 1 80 ? -1.044 -3.677 14.715 1.00 96.12 80 LYS A O 1
ATOM 663 N N . ILE A 1 81 ? -0.798 -4.461 12.621 1.00 95.81 81 ILE A N 1
ATOM 664 C CA . ILE A 1 81 ? -0.994 -3.177 11.937 1.00 95.81 81 ILE A CA 1
ATOM 665 C C . ILE A 1 81 ? -2.416 -2.648 12.185 1.00 95.81 81 ILE A C 1
ATOM 667 O O . ILE A 1 81 ? -2.594 -1.470 12.477 1.00 95.81 81 ILE A O 1
ATOM 671 N N . LEU A 1 82 ? -3.414 -3.532 12.097 1.00 94.75 82 LEU A N 1
ATOM 672 C CA . LEU A 1 82 ? -4.837 -3.185 12.160 1.00 94.75 82 LEU A CA 1
ATOM 673 C C . LEU A 1 82 ? -5.380 -3.086 13.597 1.00 94.75 82 LEU A C 1
ATOM 675 O O . LEU A 1 82 ? -6.468 -2.554 13.810 1.00 94.75 82 LEU A O 1
ATOM 679 N N . LYS A 1 83 ? -4.653 -3.599 14.598 1.00 93.69 83 LYS A N 1
ATOM 680 C CA . LYS A 1 83 ? -5.130 -3.658 15.986 1.00 93.69 83 LYS A CA 1
ATOM 681 C C . LYS A 1 83 ? -5.444 -2.261 16.526 1.00 93.69 83 LYS A C 1
ATOM 683 O O . LYS A 1 83 ? -4.569 -1.403 16.572 1.00 93.69 83 LYS A O 1
ATOM 688 N N . GLY A 1 84 ? -6.680 -2.076 16.994 1.00 89.19 84 GLY A N 1
ATOM 689 C CA . GLY A 1 84 ? -7.140 -0.818 17.591 1.00 89.19 84 GLY A CA 1
ATOM 690 C C . GLY A 1 84 ? -7.301 0.329 16.591 1.00 89.19 84 GLY A C 1
ATOM 691 O O . GLY A 1 84 ? -7.466 1.466 17.010 1.00 89.19 84 GLY A O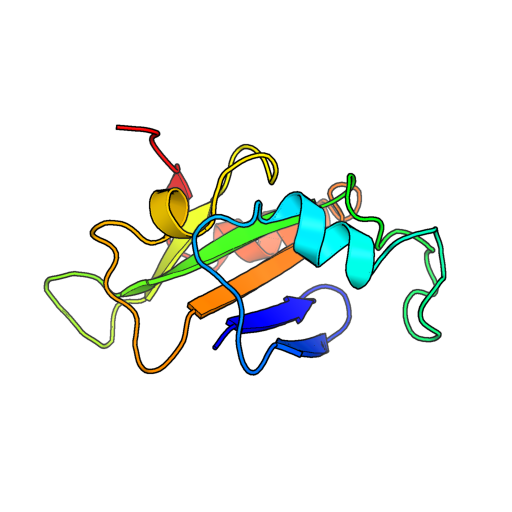 1
ATOM 692 N N . ARG A 1 85 ? -7.237 0.057 15.281 1.00 91.06 85 ARG A N 1
ATOM 693 C CA . ARG A 1 85 ? -7.451 1.061 14.235 1.00 91.06 85 ARG A CA 1
ATOM 694 C C . ARG A 1 85 ? -8.904 1.033 13.776 1.00 91.06 85 ARG A C 1
ATOM 696 O O . ARG A 1 85 ? -9.468 -0.039 13.558 1.00 91.06 85 ARG A O 1
ATOM 703 N N . ARG A 1 86 ? -9.497 2.213 13.597 1.00 90.94 86 ARG A N 1
ATOM 704 C CA . ARG A 1 86 ? -10.825 2.366 12.997 1.00 90.94 86 ARG A CA 1
ATOM 705 C C . ARG A 1 86 ? -10.693 2.370 11.476 1.00 90.94 86 ARG A C 1
ATOM 707 O O . ARG A 1 86 ? -9.965 3.188 10.918 1.00 90.94 86 ARG A O 1
ATOM 714 N N . LEU A 1 87 ? -11.405 1.450 10.831 1.00 89.56 87 LEU A N 1
ATOM 715 C CA . LEU A 1 87 ? -11.437 1.255 9.381 1.00 89.56 87 LEU A CA 1
ATOM 716 C C . LEU A 1 87 ? -12.896 1.278 8.915 1.00 89.56 87 LEU A C 1
ATOM 718 O O . LEU A 1 87 ? -13.762 0.737 9.606 1.00 89.56 87 LEU A O 1
ATOM 722 N N . VAL A 1 88 ? -13.166 1.827 7.732 1.00 85.25 88 VAL A N 1
ATOM 723 C CA . VAL A 1 88 ? -14.513 1.844 7.141 1.00 85.25 88 VAL A CA 1
ATOM 724 C C . VAL A 1 88 ? -14.593 0.794 6.032 1.00 85.25 88 VAL A C 1
ATOM 726 O O . VAL A 1 88 ? -14.032 0.943 4.952 1.00 85.25 88 VAL A O 1
ATOM 729 N N . GLY A 1 89 ? -15.280 -0.318 6.309 1.00 87.00 89 GLY A N 1
ATOM 730 C CA . GLY A 1 89 ? -15.560 -1.392 5.345 1.00 87.00 89 GLY A CA 1
ATOM 731 C C . GLY A 1 89 ? -14.377 -2.311 4.995 1.00 87.00 89 GLY A C 1
ATOM 732 O O . GLY A 1 89 ? -14.543 -3.534 4.970 1.00 87.00 89 GLY A O 1
ATOM 733 N N . MET A 1 90 ? -13.183 -1.770 4.736 1.00 93.12 90 MET A N 1
ATOM 734 C CA . MET A 1 90 ? -11.974 -2.544 4.422 1.00 93.12 90 MET A CA 1
ATOM 735 C C . MET A 1 90 ? -10.684 -1.824 4.832 1.00 93.12 90 MET A C 1
ATOM 737 O O . MET A 1 90 ? -10.698 -0.635 5.120 1.00 93.12 90 MET A O 1
ATOM 741 N N . ALA A 1 91 ? -9.561 -2.549 4.850 1.00 96.56 91 ALA A N 1
ATOM 742 C CA . ALA A 1 91 ? -8.251 -1.922 5.006 1.00 96.56 91 ALA A CA 1
ATOM 743 C C . ALA A 1 91 ? -7.797 -1.332 3.665 1.00 96.56 91 ALA A C 1
ATOM 745 O O . ALA A 1 91 ? -7.868 -2.022 2.644 1.00 96.56 91 ALA A O 1
ATOM 746 N N . VAL A 1 92 ? -7.295 -0.100 3.676 1.00 97.94 92 VAL A N 1
ATOM 747 C CA . VAL A 1 92 ? -6.748 0.570 2.491 1.00 97.94 92 VAL A CA 1
ATOM 748 C C . VAL A 1 92 ? -5.282 0.892 2.752 1.00 97.94 92 VAL A C 1
ATOM 750 O O . VAL A 1 92 ? -4.951 1.575 3.719 1.00 97.94 92 VAL A O 1
ATOM 753 N N . PHE A 1 93 ? -4.393 0.355 1.918 1.00 98.31 93 PHE A N 1
ATOM 754 C CA . PHE A 1 93 ? -2.966 0.648 1.978 1.00 98.31 93 PHE A CA 1
ATOM 755 C C . PHE A 1 93 ? -2.534 1.454 0.761 1.00 98.31 93 PHE A C 1
ATOM 757 O O . PHE A 1 93 ? -2.686 0.994 -0.369 1.00 98.31 93 PHE A O 1
ATOM 764 N N . HIS A 1 94 ? -1.892 2.587 1.008 1.00 98.50 94 HIS A N 1
ATOM 765 C CA . HIS A 1 94 ? -1.148 3.334 0.000 1.00 98.50 94 HIS A CA 1
ATOM 766 C C . HIS A 1 94 ? 0.279 2.795 -0.053 1.00 98.50 94 HIS A C 1
ATOM 768 O O . HIS A 1 94 ? 0.961 2.745 0.976 1.00 98.50 94 HIS A O 1
ATOM 774 N N . LEU A 1 95 ? 0.721 2.347 -1.229 1.00 98.19 95 LEU A N 1
ATOM 775 C CA . LEU A 1 95 ? 2.058 1.808 -1.466 1.00 98.19 95 LEU A CA 1
ATOM 776 C C . LEU A 1 95 ? 2.785 2.667 -2.501 1.00 98.19 95 LEU A C 1
ATOM 778 O O . LEU A 1 95 ? 2.482 2.619 -3.693 1.00 98.19 95 LEU A O 1
ATOM 782 N N . VAL A 1 96 ? 3.803 3.392 -2.044 1.00 98.00 96 VAL A N 1
ATOM 783 C CA . VAL A 1 96 ? 4.623 4.275 -2.882 1.00 98.00 96 VAL A CA 1
ATOM 784 C C . VAL A 1 96 ? 6.045 3.718 -2.954 1.00 98.00 96 VAL A C 1
ATOM 786 O O . VAL A 1 96 ? 6.611 3.381 -1.906 1.00 98.00 96 VAL A O 1
ATOM 789 N N . PRO A 1 97 ? 6.657 3.572 -4.145 1.00 97.44 97 PRO A N 1
ATOM 790 C CA . PRO A 1 97 ? 8.055 3.183 -4.235 1.00 97.44 97 PRO A CA 1
ATOM 791 C C . PRO A 1 97 ? 8.958 4.141 -3.447 1.00 97.44 97 PRO A C 1
ATOM 793 O O . PRO A 1 97 ? 8.852 5.352 -3.596 1.00 97.44 97 PRO A O 1
ATOM 796 N N . LYS A 1 98 ? 9.894 3.628 -2.639 1.00 97.00 98 LYS A N 1
ATOM 797 C CA . LYS A 1 98 ? 10.797 4.474 -1.823 1.00 97.00 98 LYS A CA 1
ATOM 798 C C . LYS A 1 98 ? 11.702 5.377 -2.659 1.00 97.00 98 LYS A C 1
ATOM 800 O O . LYS A 1 98 ? 12.254 6.342 -2.143 1.00 97.00 98 LYS A O 1
ATOM 805 N N . THR A 1 99 ? 11.903 5.015 -3.921 1.00 96.62 99 THR A N 1
ATOM 806 C CA . THR A 1 99 ? 12.673 5.791 -4.892 1.00 96.62 99 THR A CA 1
ATOM 807 C C . THR A 1 99 ? 11.876 6.962 -5.469 1.00 96.62 99 THR A C 1
ATOM 809 O O . THR A 1 99 ? 12.484 7.900 -5.977 1.00 96.62 99 THR A O 1
ATOM 812 N N . ASP A 1 100 ? 10.546 6.959 -5.341 1.00 96.94 100 ASP A N 1
ATOM 813 C CA . ASP A 1 100 ? 9.669 8.044 -5.780 1.00 96.94 100 ASP A CA 1
ATOM 814 C C . ASP A 1 100 ? 9.457 9.076 -4.662 1.00 96.94 100 ASP A C 1
ATOM 816 O O . ASP A 1 100 ? 8.376 9.224 -4.089 1.00 96.94 100 ASP A O 1
ATOM 820 N N . VAL A 1 101 ? 10.545 9.774 -4.328 1.00 97.56 101 VAL A N 1
ATOM 821 C CA . VAL A 1 101 ? 10.593 10.757 -3.234 1.00 97.56 101 VAL A CA 1
ATOM 822 C C . VAL A 1 101 ? 9.572 11.879 -3.432 1.00 97.56 101 VAL A C 1
ATOM 824 O O . VAL A 1 101 ? 8.909 12.259 -2.476 1.00 97.56 101 VAL A O 1
ATOM 827 N N . ALA A 1 102 ? 9.378 12.347 -4.668 1.00 97.56 102 ALA A N 1
ATOM 828 C CA . ALA A 1 102 ? 8.441 13.429 -4.964 1.00 97.56 102 ALA A CA 1
ATOM 829 C C . ALA A 1 102 ? 6.986 13.050 -4.636 1.00 97.56 102 ALA A C 1
ATOM 831 O O . ALA A 1 102 ? 6.242 13.861 -4.086 1.00 97.56 102 ALA A O 1
ATOM 832 N N . THR A 1 103 ? 6.575 11.814 -4.943 1.00 97.50 103 THR A N 1
ATOM 833 C CA . THR A 1 103 ? 5.234 11.334 -4.579 1.00 97.50 103 THR A CA 1
ATOM 834 C C . THR A 1 103 ? 5.097 11.170 -3.069 1.00 97.50 103 THR A C 1
ATOM 836 O O . THR A 1 103 ? 4.044 11.503 -2.533 1.00 97.50 103 THR A O 1
ATOM 839 N N . ILE A 1 104 ? 6.142 10.696 -2.381 1.00 98.19 104 ILE A N 1
ATOM 840 C CA . ILE A 1 104 ? 6.146 10.570 -0.915 1.00 98.19 104 ILE A CA 1
ATOM 841 C C . ILE A 1 104 ? 5.996 11.939 -0.250 1.00 98.19 104 ILE A C 1
ATOM 843 O O . ILE A 1 104 ? 5.119 12.098 0.588 1.00 98.19 104 ILE A O 1
ATOM 847 N N . GLU A 1 105 ? 6.813 12.920 -0.636 1.00 98.12 105 GLU A N 1
ATOM 848 C CA . GLU A 1 1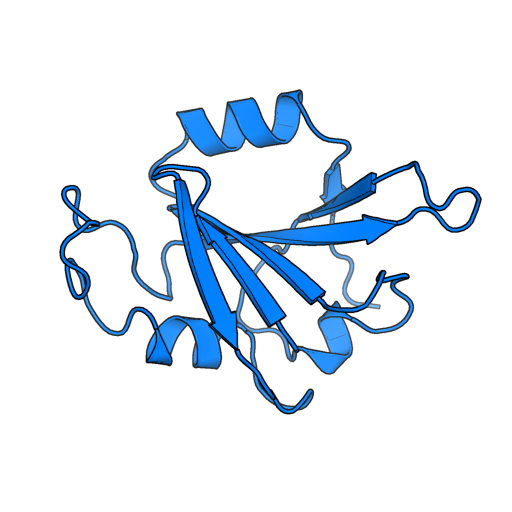05 ? 6.766 14.279 -0.081 1.00 98.12 105 GLU A CA 1
ATOM 849 C C . GLU A 1 105 ? 5.385 14.901 -0.283 1.00 98.12 105 GLU A C 1
ATOM 851 O O . GLU A 1 105 ? 4.741 15.289 0.686 1.00 98.12 105 GLU A O 1
ATOM 856 N N . ARG A 1 106 ? 4.864 14.871 -1.517 1.00 98.00 106 ARG A N 1
ATOM 857 C CA . ARG A 1 106 ? 3.512 15.366 -1.805 1.00 98.00 106 ARG A CA 1
ATOM 858 C C . ARG A 1 106 ? 2.449 14.653 -0.965 1.00 98.00 106 ARG A C 1
ATOM 860 O O . ARG A 1 106 ? 1.560 15.302 -0.429 1.00 98.00 106 ARG A O 1
ATOM 867 N N . PHE A 1 107 ? 2.525 13.326 -0.857 1.00 97.38 107 PHE A N 1
ATOM 868 C CA . PHE A 1 107 ? 1.562 12.550 -0.079 1.00 97.38 107 PHE A CA 1
ATOM 869 C C . PHE A 1 107 ? 1.592 12.942 1.402 1.00 97.38 107 PHE A C 1
ATOM 871 O O . PHE A 1 107 ? 0.539 13.077 2.017 1.00 97.38 107 PHE A O 1
ATOM 878 N N . GLU A 1 108 ? 2.778 13.135 1.978 1.00 97.44 108 GLU A N 1
ATOM 879 C CA . GLU A 1 108 ? 2.931 13.520 3.384 1.00 97.44 108 GLU A CA 1
ATOM 880 C C . GLU A 1 108 ? 2.551 14.980 3.656 1.00 97.44 108 GLU A C 1
ATOM 882 O O . GLU A 1 108 ? 2.066 15.268 4.747 1.00 97.44 108 GLU A O 1
ATOM 887 N N . ASP A 1 109 ? 2.692 15.869 2.672 1.00 97.50 109 ASP A N 1
ATOM 888 C CA . ASP A 1 109 ? 2.242 17.263 2.761 1.00 97.50 109 ASP A CA 1
ATOM 889 C C . ASP A 1 109 ? 0.709 17.388 2.688 1.00 97.50 109 ASP A C 1
ATOM 891 O O . ASP A 1 109 ? 0.110 18.236 3.352 1.00 97.50 109 ASP A O 1
ATOM 895 N N . GLU A 1 110 ? 0.060 16.544 1.882 1.00 96.31 110 GLU A N 1
ATOM 896 C CA . GLU A 1 110 ? -1.391 16.577 1.655 1.00 96.31 110 GLU A CA 1
ATOM 897 C C . GLU A 1 110 ? -2.194 15.825 2.727 1.00 96.31 110 GLU A C 1
ATOM 899 O O . GLU A 1 110 ? -3.406 16.022 2.840 1.00 96.31 110 GLU A O 1
ATOM 904 N N . ASN A 1 111 ? -1.548 14.967 3.522 1.00 95.56 111 ASN A N 1
ATOM 905 C CA . ASN A 1 111 ? -2.228 14.077 4.459 1.00 95.56 111 ASN A CA 1
ATOM 906 C C . ASN A 1 111 ? -1.756 14.266 5.900 1.00 95.56 111 ASN A C 1
ATOM 908 O O . ASN A 1 111 ? -0.581 14.469 6.191 1.00 95.56 111 ASN A O 1
ATOM 912 N N . ARG A 1 112 ? -2.673 14.075 6.854 1.00 94.94 112 ARG A N 1
ATOM 913 C CA . ARG A 1 112 ? -2.300 13.958 8.266 1.00 94.94 112 ARG A CA 1
ATOM 914 C C . ARG A 1 112 ? -1.589 12.623 8.498 1.00 94.94 112 ARG A C 1
ATOM 916 O O . ARG A 1 112 ? -2.236 11.575 8.519 1.00 94.94 112 ARG A O 1
ATOM 923 N N . ILE A 1 113 ? -0.277 12.673 8.715 1.00 96.31 113 ILE A N 1
ATOM 924 C CA . ILE A 1 113 ? 0.552 11.487 8.947 1.00 96.31 113 ILE A CA 1
ATOM 925 C C . ILE A 1 113 ? 0.696 11.181 10.441 1.00 96.31 113 ILE A C 1
ATOM 927 O O . ILE A 1 113 ? 1.072 12.038 11.238 1.00 96.31 113 ILE A O 1
ATOM 931 N N . GLU A 1 114 ? 0.483 9.920 10.810 1.00 95.19 114 GLU A N 1
ATOM 932 C CA . GLU A 1 114 ? 0.855 9.368 12.112 1.00 95.19 114 GLU A CA 1
ATOM 933 C C . GLU A 1 114 ? 1.875 8.243 11.945 1.00 95.19 114 GLU A C 1
ATOM 935 O O . GLU A 1 114 ? 1.786 7.421 11.035 1.00 95.19 114 GLU A O 1
ATOM 940 N N . MET A 1 115 ? 2.854 8.170 12.842 1.00 95.12 115 MET A N 1
ATOM 941 C CA . MET A 1 115 ? 3.854 7.104 12.802 1.00 95.12 115 MET A CA 1
ATOM 942 C C . MET A 1 115 ? 3.305 5.837 13.455 1.00 95.12 115 MET A C 1
ATOM 944 O O . MET A 1 115 ? 2.797 5.875 14.577 1.00 95.12 115 MET A O 1
ATOM 948 N N . PHE A 1 116 ? 3.454 4.689 12.793 1.00 93.44 116 PHE A N 1
ATOM 949 C CA . PHE A 1 116 ? 3.127 3.410 13.412 1.00 93.44 116 PHE A CA 1
ATOM 950 C C . PHE A 1 116 ? 4.036 3.144 14.620 1.00 93.44 116 PHE A C 1
ATOM 952 O O . PHE A 1 116 ? 5.259 3.045 14.483 1.00 93.44 116 PHE A O 1
ATOM 959 N N . GLN A 1 117 ? 3.423 2.985 15.792 1.00 85.94 117 GLN A N 1
ATOM 960 C CA . GLN A 1 117 ? 4.081 2.551 17.019 1.00 85.94 117 GLN A CA 1
ATOM 961 C C . GLN A 1 117 ? 3.712 1.090 17.283 1.00 85.94 117 GLN A C 1
ATOM 963 O O . GLN A 1 117 ? 2.533 0.735 17.327 1.00 85.94 117 GLN A O 1
ATOM 968 N N . GLU A 1 118 ? 4.721 0.229 17.409 1.00 69.94 118 GLU A N 1
ATOM 969 C CA . GLU A 1 118 ? 4.513 -1.164 17.801 1.00 69.94 118 GLU A CA 1
ATOM 970 C C . GLU A 1 118 ? 4.361 -1.207 19.327 1.00 69.94 118 GLU A C 1
ATOM 972 O O . GLU A 1 118 ? 5.358 -1.240 20.045 1.00 69.94 118 GLU A O 1
ATOM 977 N N . ASN A 1 119 ? 3.114 -1.122 19.802 1.00 59.06 119 ASN A N 1
ATOM 978 C CA . ASN A 1 119 ? 2.763 -1.320 21.214 1.00 59.06 119 ASN A CA 1
ATOM 979 C C . ASN A 1 119 ? 2.946 -2.780 21.648 1.00 59.06 119 ASN A C 1
ATOM 981 O O . ASN A 1 119 ? 2.563 -3.690 20.867 1.00 59.06 119 ASN A O 1
#